Protein AF-A0A2K2VK03-F1 (afdb_monomer_lite)

Secondary structure (DSSP, 8-state):
--HHHHHHHHHHHHHHHHHHHHHTT-HHHHHHHHHHHHHHHHHHHHHHHHHHHHHHHHHHTTT-HHHHHHHHHHTTT----

Sequence (81 aa):
MSLITILIAAILVSVAFHFVGVYTGAKKTVWLMLAIMWAASIGMAMSEIKPKGYEEVEKMQGKFADTDELIEAAKPEISIY

Foldseek 3Di:
DDPVVVVVVLVVVLVVLCVVCVVVVNNVVSVVVSVVVVVVVVVVVCVVCLVVVVVVLVVCPPVDPVSNVVCVVCVVVDPPD

pLDDT: mean 84.88, std 9.86, range [42.91, 96.44]

Radius of gyration: 19.77 Å; chains: 1; bounding box: 36×29×54 Å

Structure (mmCIF, N/CA/C/O backbone):
data_AF-A0A2K2VK03-F1
#
_entry.id   AF-A0A2K2VK03-F1
#
loop_
_atom_site.group_PDB
_atom_site.id
_atom_site.type_symbol
_atom_site.label_atom_id
_atom_site.label_alt_id
_atom_site.label_comp_id
_atom_site.label_asym_id
_atom_site.label_entity_id
_atom_site.label_seq_id
_atom_site.pdbx_PDB_ins_code
_atom_site.Cartn_x
_atom_site.Cartn_y
_atom_site.Cartn_z
_atom_site.occupancy
_atom_site.B_iso_or_equiv
_atom_site.auth_seq_id
_atom_site.auth_comp_id
_atom_site.auth_asym_id
_atom_site.auth_atom_id
_atom_site.pdbx_PDB_model_num
ATOM 1 N N . MET A 1 1 ? 5.478 -18.584 -0.333 1.00 67.94 1 MET A N 1
ATOM 2 C CA . MET A 1 1 ? 4.275 -17.744 -0.127 1.00 67.94 1 MET A CA 1
ATOM 3 C C . MET A 1 1 ? 3.964 -17.046 -1.436 1.00 67.94 1 MET A C 1
ATOM 5 O O . MET A 1 1 ? 4.868 -16.435 -1.983 1.00 67.94 1 MET A O 1
ATOM 9 N N . SER A 1 2 ? 2.744 -17.170 -1.959 1.00 87.38 2 SER A N 1
ATOM 10 C CA . SER A 1 2 ? 2.325 -16.419 -3.152 1.00 87.38 2 SER A CA 1
ATOM 11 C C . SER A 1 2 ? 1.854 -15.019 -2.748 1.00 87.38 2 SER A C 1
ATOM 13 O O . SER A 1 2 ? 1.314 -14.853 -1.651 1.00 87.38 2 SER A O 1
ATOM 15 N N . LEU A 1 3 ? 2.014 -14.027 -3.633 1.00 82.12 3 LEU A N 1
ATOM 16 C CA . LEU A 1 3 ? 1.466 -12.676 -3.454 1.00 82.12 3 LEU A CA 1
ATOM 17 C C . LEU A 1 3 ? -0.030 -12.726 -3.113 1.00 82.12 3 LEU A C 1
ATOM 19 O O . LEU A 1 3 ? -0.486 -12.041 -2.204 1.00 82.12 3 LEU A O 1
ATOM 23 N N . ILE A 1 4 ? -0.773 -13.609 -3.783 1.00 89.56 4 ILE A N 1
ATOM 24 C CA . ILE A 1 4 ? -2.207 -13.809 -3.546 1.00 89.56 4 ILE A CA 1
ATOM 25 C C . ILE A 1 4 ? -2.457 -14.256 -2.103 1.0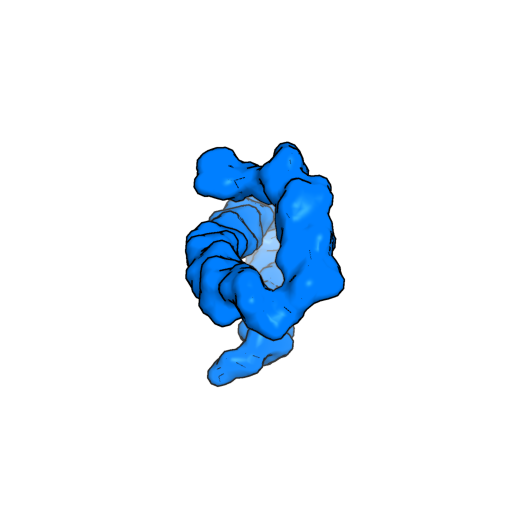0 89.56 4 ILE A C 1
ATOM 27 O O . ILE A 1 4 ? -3.343 -13.732 -1.434 1.00 89.56 4 ILE A O 1
ATOM 31 N N . THR A 1 5 ? -1.645 -15.183 -1.589 1.00 90.31 5 THR A N 1
ATOM 32 C CA . THR A 1 5 ? -1.747 -15.652 -0.201 1.00 90.31 5 THR A CA 1
ATOM 33 C C . THR A 1 5 ? -1.506 -14.515 0.794 1.00 90.31 5 THR A C 1
ATOM 35 O O . THR A 1 5 ? -2.227 -14.408 1.783 1.00 90.31 5 THR A O 1
ATOM 38 N N . ILE A 1 6 ? -0.525 -13.648 0.521 1.00 88.88 6 ILE A N 1
ATOM 39 C CA . ILE A 1 6 ? -0.209 -12.483 1.362 1.00 88.88 6 ILE A CA 1
ATOM 40 C C . ILE A 1 6 ? -1.364 -11.481 1.356 1.00 88.88 6 ILE A C 1
ATOM 42 O O . ILE A 1 6 ? -1.782 -11.029 2.418 1.00 88.88 6 ILE A O 1
ATOM 46 N N . LEU A 1 7 ? -1.910 -11.163 0.180 1.00 89.31 7 LEU A N 1
ATOM 47 C CA . LEU A 1 7 ? -3.018 -10.217 0.041 1.00 89.31 7 LEU A CA 1
ATOM 48 C C . LEU A 1 7 ? -4.280 -10.714 0.751 1.00 89.31 7 LEU A C 1
ATO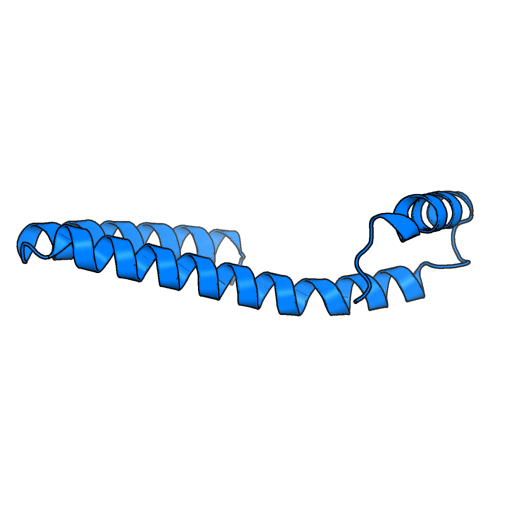M 50 O O . LEU A 1 7 ? -4.914 -9.949 1.475 1.00 89.31 7 LEU A O 1
ATOM 54 N N . ILE A 1 8 ? -4.609 -12.001 0.611 1.00 94.62 8 ILE A N 1
ATOM 55 C CA . ILE A 1 8 ? -5.738 -12.613 1.324 1.00 94.62 8 ILE A CA 1
ATOM 56 C C . ILE A 1 8 ? -5.536 -12.492 2.838 1.00 94.62 8 ILE A C 1
ATOM 58 O O . ILE A 1 8 ? -6.436 -12.030 3.539 1.00 94.62 8 ILE A O 1
ATOM 62 N N . ALA A 1 9 ? -4.353 -12.844 3.350 1.00 94.06 9 ALA A N 1
ATOM 63 C CA . ALA A 1 9 ? -4.053 -12.726 4.775 1.00 94.06 9 ALA A CA 1
ATOM 64 C C . ALA A 1 9 ? -4.139 -11.268 5.268 1.00 94.06 9 ALA A C 1
ATOM 66 O O . ALA A 1 9 ? -4.747 -11.005 6.303 1.00 94.06 9 ALA A O 1
ATOM 67 N N . ALA A 1 10 ? -3.600 -10.310 4.509 1.00 90.56 10 ALA A N 1
ATOM 68 C CA . ALA A 1 10 ? -3.632 -8.890 4.855 1.00 90.56 10 ALA A CA 1
ATOM 69 C C . ALA A 1 10 ? -5.064 -8.327 4.909 1.00 90.56 10 ALA A C 1
ATOM 71 O O . ALA A 1 10 ? -5.392 -7.545 5.808 1.00 90.56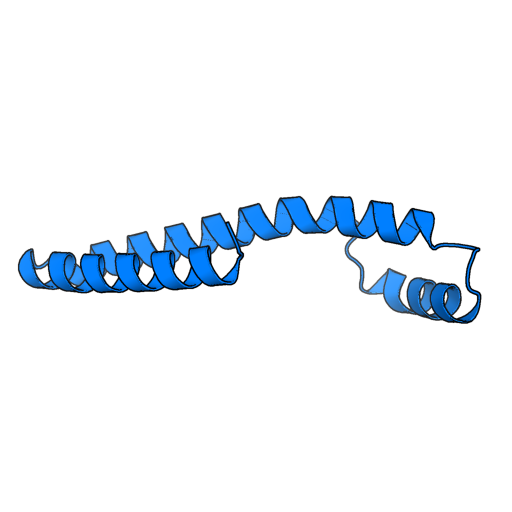 10 ALA A O 1
ATOM 72 N N . ILE A 1 11 ? -5.938 -8.756 3.992 1.00 94.00 11 ILE A N 1
ATOM 73 C CA . ILE A 1 11 ? -7.362 -8.395 4.003 1.00 94.00 11 ILE A CA 1
ATOM 74 C C . ILE A 1 11 ? -8.047 -8.986 5.238 1.00 94.00 11 ILE A C 1
ATOM 76 O O . ILE A 1 11 ? -8.723 -8.255 5.960 1.00 94.00 11 ILE A O 1
ATOM 80 N N . LEU A 1 12 ? -7.838 -10.274 5.530 1.00 96.44 12 LEU A N 1
ATOM 81 C CA . LEU A 1 12 ? -8.429 -10.929 6.703 1.00 96.44 12 LEU A CA 1
ATOM 82 C C . LEU A 1 12 ? -8.012 -10.246 8.012 1.00 96.44 12 LEU A C 1
ATOM 84 O O . LEU A 1 12 ? -8.855 -9.978 8.867 1.00 96.44 12 LEU A O 1
ATOM 88 N N . VAL A 1 13 ? -6.730 -9.898 8.144 1.00 93.56 13 VAL A N 1
ATOM 89 C CA . VAL A 1 13 ? -6.206 -9.166 9.305 1.00 93.56 13 VAL A CA 1
ATOM 90 C C . VAL A 1 13 ? -6.828 -7.771 9.396 1.00 93.56 13 VAL A C 1
ATOM 92 O O . VAL A 1 13 ? -7.273 -7.371 10.470 1.00 93.56 13 VAL A O 1
ATOM 95 N N . SER A 1 14 ? -6.943 -7.049 8.277 1.00 92.88 14 SER A N 1
ATOM 96 C CA . SER A 1 14 ? -7.585 -5.726 8.244 1.00 92.88 14 SER A CA 1
ATOM 97 C C . SER A 1 14 ? -9.051 -5.788 8.693 1.00 92.88 14 SER A C 1
ATOM 99 O O . SER A 1 14 ? -9.503 -4.942 9.467 1.00 92.88 14 SER A O 1
ATOM 101 N N . VAL A 1 15 ? -9.786 -6.821 8.269 1.00 94.44 15 VAL A N 1
ATOM 102 C CA . VAL A 1 15 ? -11.171 -7.069 8.698 1.00 94.44 15 VAL A CA 1
ATOM 103 C C . VAL A 1 15 ? -11.236 -7.405 10.190 1.00 94.44 15 VAL A C 1
ATOM 105 O O . VAL A 1 15 ? -12.078 -6.857 10.897 1.00 94.44 15 VAL A O 1
ATOM 108 N N . ALA A 1 16 ? -10.330 -8.234 10.713 1.00 94.56 16 ALA A N 1
ATOM 109 C CA . ALA A 1 16 ? -10.276 -8.524 12.147 1.00 94.56 16 ALA A CA 1
ATOM 110 C C . ALA A 1 16 ? -10.036 -7.249 12.980 1.00 94.56 16 ALA A C 1
ATOM 112 O O . ALA A 1 16 ? -10.773 -6.974 13.930 1.00 94.56 16 ALA A O 1
ATOM 113 N N . PHE A 1 17 ? -9.069 -6.416 12.579 1.00 91.75 17 PHE A N 1
ATOM 114 C CA . PHE A 1 17 ? -8.791 -5.141 13.244 1.00 91.75 17 PHE A CA 1
ATOM 115 C C . PHE A 1 17 ? -9.962 -4.158 13.156 1.00 91.75 17 PHE A C 1
ATOM 117 O O . PHE A 1 17 ? -10.203 -3.428 14.117 1.00 91.75 17 PHE A O 1
ATOM 124 N N . HIS A 1 18 ? -10.743 -4.169 12.070 1.00 90.81 18 HIS A N 1
ATOM 125 C CA . HIS A 1 18 ? -11.972 -3.378 11.989 1.00 90.81 18 HIS A CA 1
ATOM 126 C C . HIS A 1 18 ? -12.914 -3.678 13.162 1.00 90.81 18 HIS A C 1
ATOM 128 O O . HIS A 1 18 ? -13.355 -2.752 13.845 1.00 90.81 18 HIS A O 1
ATOM 134 N N . PHE A 1 19 ? -13.192 -4.958 13.428 1.00 92.56 19 PHE A N 1
ATOM 135 C CA . PHE A 1 19 ? -14.081 -5.359 14.520 1.00 92.56 19 PHE A CA 1
ATOM 136 C C . PHE A 1 19 ? -13.495 -5.040 15.896 1.00 92.56 19 PHE A C 1
ATOM 138 O O . PHE A 1 19 ? -14.222 -4.551 16.758 1.00 92.56 19 PHE A O 1
ATOM 145 N N . VAL A 1 20 ? -12.183 -5.217 16.087 1.00 91.25 20 VAL A N 1
ATOM 146 C CA . VAL A 1 20 ? -11.495 -4.803 17.324 1.00 91.25 20 VAL A CA 1
ATOM 147 C C . VAL A 1 20 ? -11.636 -3.296 17.551 1.00 91.25 20 VAL A C 1
ATOM 149 O O . VAL A 1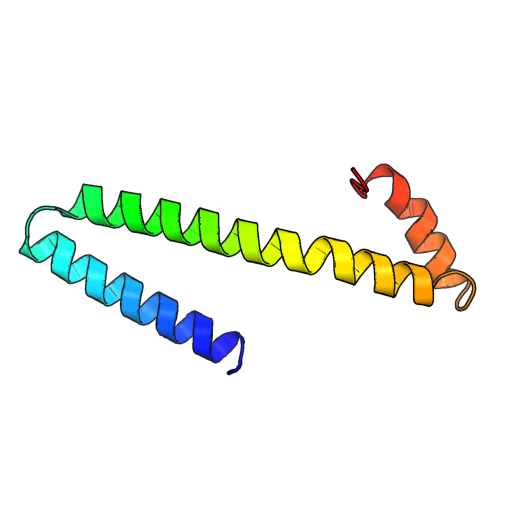 20 ? -11.963 -2.861 18.654 1.00 91.25 20 VAL A O 1
ATOM 152 N N . GLY A 1 21 ? -11.450 -2.486 16.508 1.00 88.62 21 GLY A N 1
ATOM 153 C CA . GLY A 1 21 ? -11.628 -1.036 16.571 1.00 88.62 21 GLY A CA 1
ATOM 154 C C . GLY A 1 21 ? -13.067 -0.616 16.878 1.00 88.62 21 GLY A C 1
ATOM 155 O O . GLY A 1 21 ? -13.280 0.357 17.596 1.00 88.62 21 GLY A O 1
ATOM 156 N N . VAL A 1 22 ? -14.063 -1.345 16.370 1.00 90.25 22 VAL A N 1
ATOM 157 C CA . VAL A 1 22 ? -15.477 -1.115 16.711 1.00 90.25 22 VAL A CA 1
ATOM 158 C C . VAL A 1 22 ? -15.750 -1.483 18.170 1.00 90.25 22 VAL A C 1
ATOM 160 O O . VAL A 1 22 ? -16.321 -0.673 18.894 1.00 90.25 22 VAL A O 1
ATO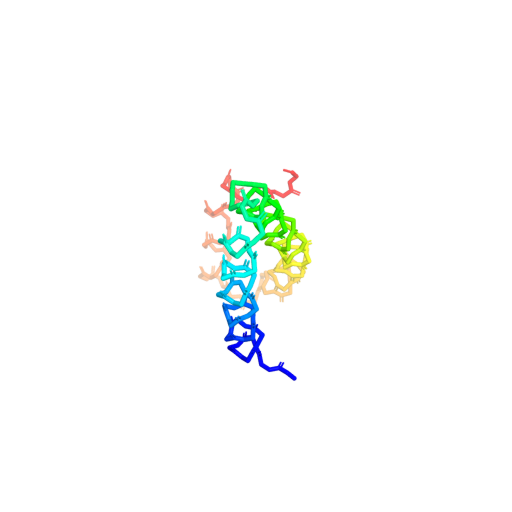M 163 N N . TYR A 1 23 ? -15.298 -2.658 18.616 1.00 92.25 23 TYR A N 1
ATOM 164 C CA . TYR A 1 23 ? -15.509 -3.156 19.978 1.00 92.25 23 TYR A CA 1
ATOM 165 C C . TYR A 1 23 ? -14.879 -2.250 21.045 1.00 92.25 23 TYR A C 1
ATOM 167 O O . TYR A 1 23 ? -15.480 -1.980 22.078 1.00 92.25 23 TYR A O 1
ATOM 175 N N . THR A 1 24 ? -13.680 -1.737 20.776 1.00 93.75 24 THR A N 1
ATOM 176 C CA . THR A 1 24 ? -12.940 -0.860 21.699 1.00 93.75 24 THR A CA 1
ATOM 177 C C . THR A 1 24 ? -13.331 0.617 21.595 1.00 93.75 24 THR A C 1
ATOM 179 O O . THR A 1 24 ? -12.767 1.449 22.301 1.00 93.75 24 THR A O 1
ATOM 182 N N . GLY A 1 25 ? -14.251 0.983 20.693 1.00 92.75 25 GLY A N 1
ATOM 183 C CA . GLY A 1 25 ? -14.598 2.383 20.416 1.00 92.75 25 GLY A CA 1
ATOM 184 C C . GLY A 1 25 ? -13.503 3.184 19.689 1.00 92.75 25 GLY A C 1
ATOM 185 O O . GLY A 1 25 ? -13.679 4.371 19.425 1.00 92.75 25 GLY A O 1
ATOM 186 N N . ALA A 1 26 ? -12.390 2.553 19.304 1.00 93.62 26 ALA A N 1
ATOM 187 C CA . ALA A 1 26 ? -11.229 3.185 18.675 1.00 93.62 26 ALA A CA 1
ATOM 188 C C . ALA A 1 26 ? -11.228 3.115 17.131 1.00 93.62 26 ALA A C 1
ATOM 190 O O . ALA A 1 26 ? -10.175 3.227 16.499 1.00 93.62 26 ALA A O 1
ATOM 191 N N . LYS A 1 27 ? -12.396 2.942 16.493 1.00 88.88 27 LYS A N 1
ATOM 192 C CA . LYS A 1 27 ? -12.546 2.708 15.040 1.00 88.88 27 LYS A CA 1
ATOM 193 C C . LYS A 1 27 ? -11.697 3.649 14.177 1.00 88.88 27 LYS A C 1
ATOM 195 O O . LYS A 1 27 ? -11.005 3.185 13.277 1.00 88.88 27 LYS A O 1
ATOM 200 N N . LYS A 1 28 ? -11.741 4.960 14.441 1.00 91.25 28 LYS A N 1
ATOM 201 C CA . LYS A 1 28 ? -11.009 5.967 13.647 1.00 91.25 28 LYS A CA 1
ATOM 202 C C . LYS A 1 28 ? -9.492 5.783 13.743 1.00 91.25 28 LYS A C 1
ATOM 204 O O . LYS A 1 28 ? -8.812 5.827 12.724 1.00 91.25 28 LYS A O 1
ATOM 209 N N . THR A 1 29 ? -8.985 5.526 14.946 1.00 93.19 29 THR A N 1
ATOM 210 C CA . THR A 1 29 ? -7.557 5.307 15.205 1.00 93.19 29 THR A CA 1
ATOM 211 C C . THR A 1 29 ? -7.054 4.040 14.521 1.00 93.19 29 THR A C 1
ATOM 213 O O . THR A 1 29 ? -6.005 4.064 13.885 1.00 93.19 29 THR A O 1
ATOM 216 N N . VAL A 1 30 ? -7.826 2.950 14.585 1.00 92.50 30 VAL A N 1
ATOM 217 C CA . VAL A 1 30 ? -7.464 1.691 13.918 1.00 92.50 30 VAL A CA 1
ATOM 218 C C . VAL A 1 30 ? -7.421 1.859 12.401 1.00 92.50 30 VAL A C 1
ATOM 220 O O . VAL A 1 30 ? -6.465 1.424 11.770 1.00 92.50 30 VAL A O 1
ATOM 223 N N . TRP A 1 31 ? -8.405 2.538 11.809 1.00 92.12 31 TRP A N 1
ATOM 224 C CA . TRP A 1 31 ? -8.403 2.804 10.367 1.00 92.12 31 TRP A CA 1
ATOM 225 C C . TRP A 1 31 ? -7.243 3.695 9.923 1.00 92.12 31 TRP A C 1
ATOM 227 O O . TRP A 1 31 ? -6.642 3.422 8.886 1.00 92.12 31 TRP A O 1
ATOM 237 N N . LEU A 1 32 ? -6.898 4.720 10.708 1.00 94.56 32 LEU A N 1
ATOM 238 C CA . LEU A 1 32 ? -5.732 5.559 10.432 1.00 94.56 32 LEU A CA 1
ATOM 239 C C . LEU A 1 32 ? -4.441 4.729 10.444 1.00 94.56 32 LEU A C 1
ATOM 241 O O . LEU A 1 32 ? -3.629 4.838 9.529 1.00 94.56 32 LEU A O 1
ATOM 245 N N . MET A 1 33 ? -4.281 3.862 11.444 1.00 94.06 33 MET A N 1
ATOM 246 C CA . MET A 1 33 ? -3.128 2.969 11.549 1.00 94.06 33 MET A CA 1
ATOM 247 C C . MET A 1 33 ? -3.057 1.984 10.374 1.00 94.06 33 MET A C 1
ATOM 249 O O . MET A 1 33 ? -1.998 1.847 9.765 1.00 94.06 33 MET A O 1
ATOM 253 N N . LEU A 1 34 ? -4.182 1.370 9.990 1.00 92.88 34 LEU A N 1
ATOM 254 C CA . LEU A 1 34 ? -4.248 0.484 8.825 1.00 92.88 34 LEU A CA 1
ATOM 255 C C . LEU A 1 34 ? -3.859 1.214 7.533 1.00 92.88 34 LEU A C 1
ATOM 257 O O . LEU A 1 34 ? -3.092 0.673 6.743 1.00 92.88 34 LEU A O 1
ATOM 261 N N . ALA A 1 35 ? -4.342 2.440 7.324 1.00 93.19 35 ALA A N 1
ATOM 262 C CA . ALA A 1 35 ? -4.006 3.226 6.139 1.00 93.19 35 ALA A CA 1
ATOM 263 C C . ALA A 1 35 ? -2.500 3.533 6.056 1.00 93.19 35 ALA A C 1
ATOM 265 O O . ALA A 1 35 ? -1.896 3.358 4.999 1.00 93.19 35 ALA A O 1
ATOM 266 N N . ILE A 1 36 ? -1.882 3.929 7.176 1.00 94.69 36 ILE A N 1
ATOM 267 C CA . ILE A 1 36 ? -0.434 4.178 7.253 1.00 94.69 36 ILE A CA 1
ATOM 268 C C . ILE A 1 36 ? 0.348 2.893 6.973 1.00 94.69 36 ILE A C 1
ATOM 270 O O . ILE A 1 36 ? 1.303 2.910 6.200 1.00 94.69 36 ILE A O 1
ATOM 274 N N . MET A 1 37 ? -0.074 1.774 7.564 1.00 92.44 37 MET A N 1
ATOM 275 C CA . MET A 1 37 ? 0.561 0.476 7.358 1.00 92.44 37 MET A CA 1
ATOM 276 C C . MET A 1 37 ? 0.515 0.064 5.883 1.00 92.44 37 MET A C 1
ATOM 278 O O . MET A 1 37 ? 1.548 -0.285 5.321 1.00 92.44 37 MET A O 1
ATOM 282 N N . TRP A 1 38 ? -0.644 0.182 5.228 1.00 92.38 38 TRP A N 1
ATOM 283 C CA . TRP A 1 38 ? -0.781 -0.100 3.796 1.00 92.38 38 TRP A CA 1
ATOM 284 C C . TRP A 1 38 ? 0.094 0.813 2.932 1.00 92.38 38 TRP A C 1
ATOM 286 O O . TRP A 1 38 ? 0.781 0.319 2.038 1.00 92.38 38 TRP A O 1
ATOM 296 N N . ALA A 1 39 ? 0.123 2.118 3.214 1.00 92.06 39 ALA A N 1
ATOM 297 C CA . ALA A 1 39 ? 0.966 3.064 2.485 1.00 92.06 39 ALA A CA 1
ATOM 298 C C . ALA A 1 39 ? 2.460 2.727 2.626 1.00 92.06 39 ALA A C 1
ATOM 300 O O . ALA A 1 39 ? 3.184 2.700 1.631 1.00 92.06 39 ALA A O 1
ATOM 301 N N . ALA A 1 40 ? 2.910 2.404 3.841 1.00 92.25 40 ALA A N 1
ATOM 302 C CA . ALA A 1 40 ? 4.288 2.004 4.101 1.00 92.25 40 ALA A CA 1
ATOM 303 C C . ALA A 1 40 ? 4.640 0.685 3.399 1.00 92.25 40 ALA A C 1
ATOM 305 O O . ALA A 1 40 ? 5.679 0.591 2.748 1.00 92.25 40 ALA A O 1
ATOM 306 N N . SER A 1 41 ? 3.769 -0.324 3.481 1.00 88.69 41 SER A N 1
ATOM 307 C CA . SER A 1 41 ? 3.986 -1.622 2.836 1.00 88.69 41 SER A CA 1
ATOM 308 C C . SER A 1 41 ? 4.057 -1.514 1.313 1.00 88.69 41 SER A C 1
ATOM 310 O O . SER A 1 41 ? 4.958 -2.092 0.709 1.00 88.69 41 SER A O 1
ATOM 312 N N . ILE A 1 42 ? 3.155 -0.748 0.688 1.00 88.62 42 ILE A N 1
ATOM 313 C CA . ILE A 1 42 ? 3.185 -0.506 -0.762 1.00 88.62 42 ILE A CA 1
ATOM 314 C C . ILE A 1 42 ? 4.445 0.276 -1.143 1.00 88.62 42 ILE A C 1
ATOM 316 O O . ILE A 1 42 ? 5.118 -0.090 -2.104 1.00 88.62 42 ILE A O 1
ATOM 320 N N . GLY A 1 43 ? 4.797 1.313 -0.378 1.00 87.12 43 GLY A N 1
ATOM 321 C CA . GLY A 1 43 ? 6.009 2.097 -0.607 1.00 87.12 43 GLY A CA 1
ATOM 322 C C . GLY A 1 43 ? 7.274 1.237 -0.584 1.00 87.12 43 GLY A C 1
ATOM 323 O O . GLY A 1 43 ? 8.078 1.312 -1.508 1.00 87.12 43 GLY A O 1
ATOM 324 N N . MET A 1 44 ? 7.418 0.363 0.416 1.00 85.12 44 MET A N 1
ATOM 325 C CA . MET A 1 44 ? 8.548 -0.570 0.503 1.00 85.12 44 MET A CA 1
ATOM 326 C C . MET A 1 44 ? 8.575 -1.557 -0.668 1.00 85.12 44 MET A C 1
ATOM 328 O O . MET A 1 44 ? 9.619 -1.726 -1.292 1.00 85.12 44 MET A O 1
ATOM 332 N N . ALA A 1 45 ? 7.431 -2.152 -1.018 1.00 83.44 45 ALA A N 1
ATOM 333 C CA . ALA A 1 45 ? 7.349 -3.077 -2.148 1.00 83.44 45 ALA A CA 1
ATOM 334 C C . ALA A 1 45 ? 7.761 -2.404 -3.470 1.00 83.44 45 ALA A C 1
ATOM 336 O O . ALA A 1 45 ? 8.530 -2.964 -4.248 1.00 83.44 45 ALA A O 1
ATOM 337 N N . MET A 1 46 ? 7.303 -1.174 -3.709 1.00 81.06 46 MET A N 1
ATOM 338 C CA . MET A 1 46 ? 7.664 -0.408 -4.905 1.00 81.06 46 MET A CA 1
ATOM 339 C C . MET A 1 46 ? 9.146 -0.016 -4.929 1.00 81.06 46 MET A C 1
ATOM 341 O O . MET A 1 46 ? 9.761 -0.045 -5.996 1.00 81.06 46 MET A O 1
ATOM 345 N N . SER A 1 47 ? 9.734 0.311 -3.776 1.00 77.69 47 SER A N 1
ATOM 346 C CA . SER A 1 47 ? 11.164 0.625 -3.660 1.00 77.69 47 SER A CA 1
ATOM 347 C C . SER A 1 47 ? 12.071 -0.569 -3.955 1.00 77.69 47 SER A C 1
ATOM 349 O O . SER A 1 47 ? 13.183 -0.368 -4.428 1.00 77.69 47 SER A O 1
ATOM 351 N N . GLU A 1 48 ? 11.616 -1.804 -3.727 1.00 76.75 48 GLU A N 1
ATOM 352 C CA . GLU A 1 48 ? 12.369 -3.006 -4.113 1.00 76.75 48 GLU A CA 1
ATOM 353 C C . GLU A 1 48 ? 12.187 -3.391 -5.588 1.00 76.75 48 GLU A C 1
ATOM 355 O O . GLU A 1 48 ? 13.108 -3.925 -6.208 1.00 76.75 48 GLU A O 1
ATOM 360 N N . ILE A 1 49 ? 11.003 -3.142 -6.157 1.00 75.06 49 ILE A N 1
ATOM 361 C CA . ILE A 1 49 ? 10.683 -3.513 -7.543 1.00 75.06 49 ILE A CA 1
ATOM 362 C C . ILE A 1 49 ? 11.373 -2.578 -8.542 1.00 75.06 49 ILE A C 1
ATOM 364 O O . ILE A 1 49 ? 11.891 -3.056 -9.550 1.00 75.06 49 ILE A O 1
ATOM 368 N N . LYS A 1 50 ? 11.413 -1.267 -8.270 1.00 69.94 50 LYS A N 1
ATOM 369 C CA . LYS A 1 50 ? 11.996 -0.276 -9.192 1.00 69.94 50 LYS A CA 1
ATOM 370 C C . LYS A 1 50 ? 13.455 -0.590 -9.586 1.00 69.94 50 LYS A C 1
ATOM 372 O O . LYS A 1 50 ? 13.701 -0.697 -10.784 1.00 69.94 50 LYS A O 1
ATOM 377 N N . PRO A 1 51 ? 14.405 -0.816 -8.654 1.00 73.50 51 PRO A N 1
ATOM 378 C CA . PRO A 1 51 ? 15.804 -1.085 -9.003 1.00 73.50 51 PRO A CA 1
ATOM 379 C C . PRO A 1 51 ? 15.980 -2.362 -9.829 1.00 73.50 51 PRO A C 1
ATOM 381 O O . PRO A 1 51 ? 16.676 -2.358 -10.838 1.00 73.50 51 PRO A O 1
ATOM 384 N N . LYS A 1 52 ? 15.288 -3.444 -9.447 1.00 73.88 52 LYS A N 1
ATOM 385 C CA . LYS A 1 52 ? 15.364 -4.728 -10.161 1.00 73.88 52 LYS A CA 1
ATOM 386 C C . LYS A 1 52 ? 14.761 -4.645 -11.559 1.00 73.88 52 LYS A C 1
ATOM 388 O O . LYS A 1 52 ? 15.285 -5.248 -12.485 1.00 73.88 52 LYS A O 1
ATOM 393 N N . GLY A 1 53 ? 13.670 -3.894 -11.717 1.00 73.12 53 GLY A N 1
ATOM 394 C CA . GLY A 1 53 ? 13.075 -3.641 -13.026 1.00 73.12 53 GLY A CA 1
ATOM 395 C C . GLY A 1 53 ? 14.060 -2.962 -13.977 1.00 73.12 53 GLY A C 1
ATOM 396 O O . GLY A 1 53 ? 14.159 -3.368 -15.130 1.00 73.12 53 GLY A O 1
ATOM 397 N N . TYR A 1 54 ? 14.837 -1.992 -13.487 1.00 75.75 54 TYR A N 1
ATOM 398 C CA . TYR A 1 54 ? 15.861 -1.320 -14.289 1.00 75.75 54 TYR A CA 1
ATOM 399 C C . TYR A 1 54 ? 17.026 -2.239 -14.670 1.00 75.75 54 TYR A C 1
ATOM 401 O O . TYR A 1 54 ? 17.419 -2.248 -15.833 1.00 75.75 54 TYR A O 1
ATOM 409 N N . GLU A 1 55 ? 17.523 -3.062 -13.743 1.00 79.94 55 GLU A N 1
ATOM 410 C CA . GLU A 1 55 ? 18.574 -4.048 -14.045 1.00 79.94 55 GLU A CA 1
ATOM 411 C C . GLU A 1 55 ? 18.138 -5.053 -15.124 1.00 79.94 55 GLU A C 1
ATOM 413 O O . GLU A 1 55 ? 18.928 -5.449 -15.981 1.00 79.94 55 GLU A O 1
ATOM 418 N N . GLU A 1 56 ? 16.874 -5.481 -15.108 1.00 80.56 56 GLU A N 1
ATOM 419 C CA . GLU A 1 56 ? 16.341 -6.375 -16.141 1.00 80.56 56 GLU A CA 1
ATOM 420 C C . GLU A 1 56 ? 16.166 -5.659 -17.490 1.00 80.56 56 GLU A C 1
ATOM 422 O O . GLU A 1 56 ? 16.458 -6.246 -18.532 1.00 80.56 56 GLU A O 1
ATOM 427 N N . VAL A 1 57 ? 15.759 -4.384 -17.491 1.00 78.75 57 VAL A N 1
ATOM 428 C CA . VAL A 1 57 ? 15.702 -3.556 -18.710 1.00 78.75 57 VAL A CA 1
ATOM 429 C C . VAL A 1 57 ? 17.091 -3.397 -19.329 1.00 78.75 57 VAL A C 1
ATOM 431 O O . VAL A 1 57 ? 17.240 -3.602 -20.532 1.00 78.75 57 VAL A O 1
ATOM 434 N N . GLU A 1 58 ? 18.123 -3.136 -18.527 1.00 80.69 58 GLU A N 1
ATOM 435 C CA . GLU A 1 58 ? 19.513 -3.039 -18.995 1.00 80.69 58 GLU A CA 1
ATOM 436 C C . GLU A 1 58 ? 20.000 -4.354 -19.632 1.00 80.69 58 GLU A C 1
ATOM 438 O O . GLU A 1 58 ? 20.654 -4.349 -20.672 1.00 80.69 58 GLU A O 1
ATOM 443 N N . LYS A 1 59 ? 19.609 -5.515 -19.086 1.00 83.38 59 LYS A N 1
ATOM 444 C CA . LYS A 1 59 ? 19.929 -6.828 -19.684 1.00 83.38 59 LYS A CA 1
ATOM 445 C C . LYS A 1 59 ? 19.229 -7.087 -21.020 1.00 83.38 59 LYS A C 1
ATOM 447 O O . LYS A 1 59 ? 19.675 -7.981 -21.754 1.00 83.38 59 LYS A O 1
ATOM 452 N N . MET A 1 60 ? 18.122 -6.401 -21.300 1.00 80.38 60 MET A N 1
ATOM 453 C CA . MET A 1 60 ? 17.347 -6.525 -22.541 1.00 80.38 60 MET A CA 1
ATOM 454 C C . MET A 1 60 ? 17.786 -5.524 -23.613 1.00 80.38 60 MET A C 1
ATOM 456 O O . MET A 1 60 ? 17.605 -5.816 -24.797 1.00 80.38 60 MET A O 1
ATOM 460 N N . GLN A 1 61 ? 18.395 -4.405 -23.212 1.00 79.94 61 GLN A N 1
ATOM 461 C CA . GLN A 1 61 ? 18.873 -3.377 -24.132 1.00 79.94 61 GLN A CA 1
ATOM 462 C C . GLN A 1 61 ? 19.867 -3.937 -25.158 1.00 79.94 61 GLN A C 1
ATOM 464 O O . GLN A 1 61 ? 20.789 -4.686 -24.824 1.00 79.94 61 GLN A O 1
ATOM 469 N N . GLY A 1 62 ? 19.667 -3.589 -26.430 1.00 80.75 62 GLY A N 1
ATOM 470 C CA . GLY A 1 62 ? 20.522 -3.998 -27.546 1.00 80.75 62 GLY A CA 1
ATOM 471 C C . GLY A 1 62 ? 20.300 -5.432 -28.033 1.00 80.75 62 GLY A C 1
ATOM 472 O O . GLY A 1 62 ? 20.992 -5.878 -28.950 1.00 80.75 62 GLY A O 1
ATOM 473 N N . LYS A 1 63 ? 19.361 -6.180 -27.434 1.00 86.19 63 LYS A N 1
ATOM 474 C CA . LYS A 1 63 ? 19.014 -7.548 -27.863 1.00 86.19 63 LYS A CA 1
ATOM 475 C C . LYS A 1 63 ? 17.791 -7.603 -28.772 1.00 86.19 63 LYS A C 1
ATOM 477 O O . LYS A 1 63 ? 17.658 -8.562 -29.529 1.00 86.19 63 LYS A O 1
ATOM 482 N N . PHE A 1 64 ? 16.913 -6.605 -28.702 1.00 86.50 64 PHE A N 1
ATOM 483 C CA . PHE A 1 64 ? 15.659 -6.567 -29.450 1.00 86.50 64 PHE A CA 1
ATOM 484 C C . PHE A 1 64 ? 15.372 -5.131 -29.900 1.00 86.50 64 PHE A C 1
ATOM 486 O O . PHE A 1 64 ? 14.980 -4.304 -29.083 1.00 86.50 64 PHE A O 1
ATOM 493 N N . ALA A 1 65 ? 15.535 -4.852 -31.198 1.00 85.94 65 ALA A N 1
ATOM 494 C CA . ALA A 1 65 ? 15.419 -3.499 -31.756 1.00 85.94 65 ALA A CA 1
ATOM 495 C C . ALA A 1 65 ? 14.059 -2.836 -31.463 1.00 85.94 65 ALA A C 1
ATOM 497 O O . ALA A 1 65 ? 14.018 -1.682 -31.048 1.00 85.94 65 ALA A O 1
ATOM 498 N N . ASP A 1 66 ? 12.962 -3.587 -31.595 1.00 88.00 66 ASP A N 1
ATOM 499 C CA . ASP A 1 66 ? 11.609 -3.082 -31.324 1.00 88.00 66 ASP A CA 1
ATOM 500 C C . ASP A 1 66 ? 11.420 -2.724 -29.838 1.00 88.00 66 ASP A C 1
ATOM 502 O O . ASP A 1 66 ? 10.759 -1.749 -29.488 1.00 88.00 66 ASP A O 1
ATOM 506 N N . THR A 1 67 ? 12.029 -3.504 -28.940 1.00 83.69 67 THR A N 1
ATOM 507 C CA . THR A 1 67 ? 11.997 -3.241 -27.495 1.00 83.69 67 THR A CA 1
ATOM 508 C C . THR A 1 67 ? 12.853 -2.027 -27.140 1.00 83.69 67 THR A C 1
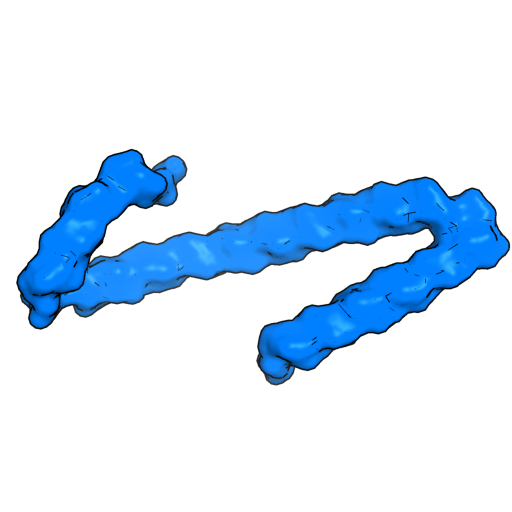ATOM 510 O O . THR A 1 67 ? 12.460 -1.237 -26.285 1.00 83.69 67 THR A O 1
ATOM 513 N N . ASP A 1 68 ? 13.995 -1.848 -27.806 1.00 83.50 68 ASP A N 1
ATOM 514 C CA . ASP A 1 68 ? 14.885 -0.702 -27.600 1.00 83.50 68 ASP A CA 1
ATOM 515 C C . ASP A 1 68 ? 14.212 0.618 -28.004 1.00 83.50 68 ASP A C 1
ATOM 517 O O . ASP A 1 68 ? 14.317 1.608 -27.279 1.00 83.50 68 ASP A O 1
ATOM 521 N N . GLU A 1 69 ? 13.454 0.625 -29.104 1.00 88.31 69 GLU A N 1
ATOM 522 C CA . GLU A 1 69 ? 12.681 1.794 -29.542 1.00 88.31 69 GLU A CA 1
ATOM 523 C C . GLU A 1 69 ? 11.615 2.191 -28.506 1.00 88.31 69 GLU A C 1
ATOM 525 O O . GLU A 1 69 ? 11.470 3.369 -28.167 1.00 88.31 69 GLU A O 1
ATOM 530 N N . LEU A 1 70 ? 10.924 1.203 -27.925 1.00 85.38 70 LEU A N 1
ATOM 531 C CA . LEU A 1 70 ? 9.954 1.428 -26.849 1.00 85.38 70 LEU A CA 1
ATOM 532 C C . LEU A 1 70 ? 10.614 1.952 -25.565 1.00 85.38 70 LEU A C 1
ATOM 534 O O . LEU A 1 70 ? 10.047 2.814 -24.892 1.00 85.38 70 LEU A O 1
ATOM 538 N N . ILE A 1 71 ? 11.809 1.461 -25.223 1.00 81.81 71 ILE A N 1
ATOM 539 C CA . ILE A 1 71 ? 12.562 1.928 -24.052 1.00 81.81 71 ILE A CA 1
ATOM 540 C C . ILE A 1 71 ? 13.015 3.382 -24.243 1.00 81.81 71 ILE A C 1
ATOM 542 O O . ILE A 1 71 ? 12.847 4.189 -23.328 1.00 81.81 71 ILE A O 1
ATOM 546 N N . GLU A 1 72 ? 13.551 3.745 -25.412 1.00 83.19 72 GLU A N 1
ATOM 547 C CA . GLU A 1 72 ? 13.949 5.129 -25.721 1.00 83.19 72 GLU A CA 1
ATOM 548 C C . GLU A 1 72 ? 12.757 6.091 -25.700 1.00 83.19 72 GLU A C 1
ATOM 550 O O . GLU A 1 72 ? 12.862 7.184 -25.142 1.00 83.19 72 GLU A O 1
ATOM 555 N N . ALA A 1 73 ? 11.607 5.677 -26.238 1.00 85.25 73 ALA A N 1
ATOM 556 C CA . ALA A 1 73 ? 10.385 6.477 -26.200 1.00 85.25 73 ALA A CA 1
ATOM 557 C C . ALA A 1 73 ? 9.868 6.694 -24.768 1.00 85.25 73 ALA A C 1
ATOM 559 O O . ALA A 1 73 ? 9.337 7.760 -24.461 1.00 85.25 73 ALA A O 1
ATOM 560 N N . ALA A 1 74 ? 10.047 5.707 -23.885 1.00 83.12 74 ALA A N 1
ATOM 561 C CA . ALA A 1 74 ? 9.601 5.767 -22.496 1.00 83.12 74 ALA A CA 1
ATOM 562 C C . ALA A 1 74 ? 10.586 6.485 -21.554 1.00 83.12 74 ALA A C 1
ATOM 564 O O . ALA A 1 74 ? 10.173 6.953 -20.494 1.00 83.12 74 ALA A O 1
ATOM 565 N N . LYS A 1 75 ? 11.871 6.628 -21.917 1.00 74.31 75 LYS A N 1
ATOM 566 C CA . LYS A 1 75 ? 12.897 7.308 -21.093 1.00 74.31 75 LYS A CA 1
ATOM 567 C C . LYS A 1 75 ? 12.472 8.648 -20.469 1.00 74.31 75 LYS A C 1
ATOM 569 O O . LYS A 1 75 ? 12.836 8.860 -19.316 1.00 74.31 75 LYS A O 1
ATOM 574 N N . PRO A 1 76 ? 11.742 9.553 -21.156 1.00 76.94 76 PRO A N 1
ATOM 575 C CA . PRO A 1 76 ? 11.315 10.829 -20.575 1.00 76.94 76 PRO A CA 1
ATOM 576 C C . PRO A 1 76 ? 10.324 10.677 -19.412 1.00 76.94 76 PRO A C 1
ATOM 578 O O . PRO A 1 76 ? 10.238 11.557 -18.560 1.00 76.94 76 PRO A O 1
ATOM 581 N N . GLU A 1 77 ? 9.568 9.578 -19.386 1.00 75.06 77 GLU A N 1
ATOM 582 C CA . GLU A 1 77 ? 8.552 9.283 -18.369 1.00 75.06 77 GLU A CA 1
ATOM 583 C C . GLU A 1 77 ? 9.095 8.395 -17.244 1.00 75.06 77 GLU A C 1
ATOM 585 O O . GLU A 1 77 ? 8.550 8.361 -16.136 1.00 75.06 77 GLU A O 1
ATOM 590 N N . ILE A 1 78 ? 10.195 7.686 -17.503 1.00 67.38 78 ILE A N 1
ATOM 591 C CA . ILE A 1 78 ? 10.876 6.881 -16.500 1.00 67.38 78 ILE A CA 1
ATOM 592 C C . ILE A 1 78 ? 11.673 7.826 -15.588 1.00 67.38 78 ILE A C 1
ATOM 594 O O . ILE A 1 78 ? 12.744 8.318 -15.935 1.00 67.38 78 ILE A O 1
ATOM 598 N N . SER A 1 79 ? 11.164 8.054 -14.375 1.00 57.28 79 SER A N 1
ATOM 599 C CA . SER A 1 79 ? 11.943 8.628 -13.269 1.00 57.28 79 SER A CA 1
ATOM 600 C C . SER A 1 79 ? 13.025 7.614 -12.874 1.00 57.28 79 SER A C 1
ATOM 602 O O . SER A 1 79 ? 12.815 6.697 -12.075 1.00 57.28 79 SER A O 1
ATOM 604 N N . ILE A 1 80 ? 14.187 7.737 -13.522 1.00 51.72 80 ILE A N 1
ATOM 605 C CA . ILE A 1 80 ? 15.420 7.017 -13.158 1.00 51.72 80 ILE A CA 1
ATOM 606 C C . ILE A 1 80 ? 16.063 7.663 -11.907 1.00 51.72 80 ILE A C 1
ATOM 608 O O . ILE A 1 80 ? 16.975 7.095 -11.315 1.00 51.72 80 ILE A O 1
ATOM 612 N N . TYR A 1 81 ? 15.537 8.801 -11.442 1.00 42.91 81 TYR A N 1
ATOM 613 C CA . TYR A 1 81 ? 15.924 9.481 -10.204 1.00 42.91 81 TYR A CA 1
ATOM 614 C C . TYR A 1 81 ? 14.697 9.964 -9.431 1.00 42.91 81 TYR A C 1
ATOM 616 O O . TYR A 1 81 ? 13.725 10.412 -10.092 1.00 42.91 81 TYR A O 1
#